Protein AF-A0A519UDV2-F1 (afdb_monomer)

Nearest PDB structures (foldseek):
  4m0h-assembly2_B  TM=9.883E-01  e=5.361E-11  Parabacteroides distasonis ATCC 8503
  4m0n-assembly1_A  TM=9.877E-01  e=2.156E-09  Parabacteroides distasonis ATCC 8503
  6ovm-assembly1_R  TM=8.851E-01  e=5.835E-05  Pseudomonas capeferrum
  4c18-assembly1_B  TM=5.219E-01  e=4.039E+00  Pseudomonas aeruginosa
  7p48-assembly1_6  TM=3.215E-01  e=6.665E+00  Mammaliicoccus lentus

Mean predicted aligned error: 14.69 Å

Solvent-accessible surface area (backbone atoms only — not comparable to full-atom values): 9835 Å² total; per-residue (Å²): 136,87,84,89,80,77,93,71,89,70,81,82,53,70,46,75,50,73,32,55,79,90,30,70,47,75,50,71,46,78,78,66,21,40,36,40,35,34,45,55,11,36,44,36,36,50,71,59,76,82,64,73,45,39,62,36,40,45,39,19,32,37,40,37,43,42,52,77,31,82,83,40,41,36,33,45,38,35,88,92,43,75,51,78,44,45,50,53,73,53,75,45,84,35,46,87,83,70,51,88,68,61,98,80,37,66,65,54,55,50,53,50,53,53,36,52,50,50,38,50,52,30,51,55,44,68,76,45,55,86,76,55,93,67,93,59,60,67,60,53,54,50,51,52,51,52,36,51,52,54,35,48,48,40,50,52,51,48,31,76,55,69,46,92,68,87,84,84,129

Foldseek 3Di:
DDDDDDDDPDPFAKDKDFAAAPDWDWDAAQQRKIKIADHGKMKMFTNHDPDQEGEIEIAAKMKIFDDAAQRHWYWYHAPNDIDTDRGDTDMDGRYPQPQPDDPPDPVLVVLVVVLVVLLVVLVVCLVCLVVDDDPCVVVSVVVNVVSVVSNVVSVVVCCSRHNDDDDDD

Structure (mmCIF, N/CA/C/O backbone):
data_AF-A0A519UDV2-F1
#
_entry.id   AF-A0A519UDV2-F1
#
loop_
_atom_site.group_PDB
_atom_site.id
_atom_site.type_symbol
_atom_site.label_atom_id
_atom_site.label_alt_id
_atom_site.label_comp_id
_atom_site.label_asym_id
_atom_site.label_entity_id
_atom_site.label_seq_id
_atom_site.pdbx_PDB_ins_code
_atom_site.Cartn_x
_atom_site.Cartn_y
_atom_site.Cartn_z
_atom_site.occupancy
_atom_site.B_iso_or_equiv
_atom_site.auth_seq_id
_atom_site.auth_comp_id
_atom_site.auth_asym_id
_atom_site.auth_atom_id
_atom_site.pdbx_PDB_model_num
ATOM 1 N N . MET A 1 1 ? 36.668 -28.611 -30.094 1.00 36.91 1 MET A N 1
ATOM 2 C CA . MET A 1 1 ? 35.633 -29.167 -29.194 1.00 36.91 1 MET A CA 1
ATOM 3 C C . MET A 1 1 ? 34.599 -28.089 -28.930 1.00 36.91 1 MET A C 1
ATOM 5 O O . MET A 1 1 ? 34.977 -27.005 -28.513 1.00 36.91 1 MET A O 1
ATOM 9 N N . ARG A 1 2 ? 33.328 -28.358 -29.237 1.00 36.66 2 ARG A N 1
ATOM 10 C CA . ARG A 1 2 ? 32.188 -27.505 -28.882 1.00 36.66 2 ARG A CA 1
ATOM 11 C C . ARG A 1 2 ? 31.666 -27.961 -27.524 1.00 36.66 2 ARG A C 1
ATOM 13 O O . ARG A 1 2 ? 31.431 -29.154 -27.368 1.00 36.66 2 ARG A O 1
ATOM 20 N N . TYR A 1 3 ? 31.436 -27.033 -26.603 1.00 30.08 3 TYR A N 1
ATOM 21 C CA . TYR A 1 3 ? 30.585 -27.289 -25.445 1.00 30.08 3 TYR A CA 1
ATOM 22 C C . TYR A 1 3 ? 29.272 -26.539 -25.642 1.00 30.08 3 TYR A C 1
ATOM 24 O O . TYR A 1 3 ? 29.245 -25.313 -25.697 1.00 30.08 3 TYR A O 1
ATOM 32 N N . ALA A 1 4 ? 28.197 -27.310 -25.796 1.00 43.75 4 ALA A N 1
ATOM 33 C CA . ALA A 1 4 ? 26.851 -26.879 -25.474 1.00 43.75 4 ALA A CA 1
ATOM 34 C C . ALA A 1 4 ? 26.600 -27.261 -24.009 1.00 43.75 4 ALA A C 1
ATOM 36 O O . ALA A 1 4 ? 26.780 -28.417 -23.635 1.00 43.75 4 ALA A O 1
ATOM 37 N N . ALA A 1 5 ? 26.199 -26.294 -23.194 1.00 33.69 5 ALA A N 1
ATOM 38 C CA . ALA A 1 5 ? 25.629 -26.492 -21.866 1.00 33.69 5 ALA A CA 1
ATOM 39 C C . ALA A 1 5 ? 24.596 -25.364 -21.723 1.00 33.69 5 ALA A C 1
ATOM 41 O O . ALA A 1 5 ? 24.945 -24.197 -21.841 1.00 33.69 5 ALA A O 1
ATOM 42 N N . GLY A 1 6 ? 23.292 -25.629 -21.719 1.00 31.05 6 GLY A N 1
ATOM 43 C CA . GLY A 1 6 ? 22.618 -26.461 -20.730 1.00 31.05 6 GLY A CA 1
ATOM 44 C C . GLY A 1 6 ? 22.186 -25.523 -19.607 1.00 31.05 6 GLY A C 1
ATOM 45 O O . GLY A 1 6 ? 22.991 -25.210 -18.738 1.00 31.05 6 GLY A O 1
ATOM 46 N N . ALA A 1 7 ? 20.958 -25.003 -19.695 1.00 43.91 7 ALA A N 1
ATOM 47 C CA . ALA A 1 7 ? 20.389 -24.066 -18.734 1.00 43.91 7 ALA A CA 1
ATOM 48 C C . ALA A 1 7 ? 20.456 -24.654 -17.315 1.00 43.91 7 ALA A C 1
ATOM 50 O O . ALA A 1 7 ? 19.733 -25.593 -16.990 1.00 43.91 7 ALA A O 1
ATOM 51 N N . ALA A 1 8 ? 21.339 -24.106 -16.481 1.00 38.09 8 ALA A N 1
ATOM 52 C CA . ALA A 1 8 ? 21.414 -24.417 -15.064 1.00 38.09 8 ALA A CA 1
ATOM 53 C C . ALA A 1 8 ? 20.705 -23.300 -14.294 1.00 38.09 8 ALA A C 1
ATOM 55 O O . ALA A 1 8 ? 21.109 -22.138 -14.356 1.00 38.09 8 ALA A O 1
ATOM 56 N N . GLY A 1 9 ? 19.630 -23.663 -13.593 1.00 47.12 9 GLY A N 1
ATOM 57 C CA . GLY A 1 9 ? 18.891 -22.795 -12.683 1.00 47.12 9 GLY A CA 1
ATOM 58 C C . GLY A 1 9 ? 19.761 -22.348 -11.513 1.00 47.12 9 GLY A C 1
ATOM 59 O O . GLY A 1 9 ? 19.732 -22.947 -10.442 1.00 47.12 9 GLY A O 1
ATOM 60 N N . GLY A 1 10 ? 20.541 -21.290 -11.725 1.00 55.81 10 GLY A N 1
ATOM 61 C CA . GLY A 1 10 ? 21.188 -20.550 -10.653 1.00 55.81 10 GLY A CA 1
ATOM 62 C C . GLY A 1 10 ? 20.118 -19.860 -9.815 1.00 55.81 10 GLY A C 1
ATOM 63 O O . GLY A 1 10 ? 19.302 -19.103 -10.339 1.00 55.81 10 GLY A O 1
ATOM 64 N N . GLN A 1 11 ? 20.098 -20.144 -8.517 1.00 60.50 11 GLN A N 1
ATOM 65 C CA . GLN A 1 11 ? 19.210 -19.482 -7.571 1.00 60.50 11 GLN A CA 1
ATOM 66 C C . GLN A 1 11 ? 19.518 -17.974 -7.605 1.00 60.50 11 GLN A C 1
ATOM 68 O O . GLN A 1 11 ? 20.597 -17.553 -7.193 1.00 60.50 11 GLN A O 1
ATOM 73 N N . LEU A 1 12 ? 18.609 -17.164 -8.160 1.00 72.31 12 LEU A N 1
ATOM 74 C CA . LEU A 1 12 ? 18.761 -15.707 -8.190 1.00 72.31 12 LEU A CA 1
ATOM 75 C C . LEU A 1 12 ? 18.845 -15.202 -6.747 1.00 72.31 12 LEU A C 1
ATOM 77 O O . LEU A 1 12 ? 17.883 -15.309 -5.986 1.00 72.31 12 LEU A O 1
ATOM 81 N N . LEU A 1 13 ? 20.010 -14.681 -6.370 1.00 87.50 13 LEU A N 1
ATOM 82 C CA . LEU A 1 13 ? 20.210 -13.991 -5.102 1.00 87.50 13 LEU A CA 1
ATOM 83 C C . LEU A 1 13 ? 19.668 -12.567 -5.225 1.00 87.50 13 LEU A C 1
ATOM 85 O O . LEU A 1 13 ? 19.807 -11.938 -6.276 1.00 87.50 13 LEU A O 1
ATOM 89 N N . TYR A 1 14 ? 19.060 -12.064 -4.153 1.00 90.88 14 TYR A N 1
ATOM 90 C CA . TYR A 1 14 ? 18.409 -10.756 -4.123 1.00 90.88 14 TYR A CA 1
ATOM 91 C C . TYR A 1 14 ? 19.024 -9.858 -3.059 1.00 90.88 14 TYR A C 1
ATOM 93 O O . TYR A 1 14 ? 19.315 -10.309 -1.953 1.00 90.88 14 TYR A O 1
ATOM 101 N N . ASN A 1 15 ? 19.123 -8.577 -3.392 1.00 92.06 15 ASN A N 1
ATOM 102 C CA . ASN A 1 15 ? 19.365 -7.493 -2.458 1.00 92.06 15 ASN A CA 1
ATOM 103 C C . ASN A 1 15 ? 18.042 -6.789 -2.149 1.00 92.06 15 ASN A C 1
ATOM 105 O O . ASN A 1 15 ? 17.178 -6.666 -3.022 1.00 92.06 15 ASN A O 1
ATOM 109 N N . THR A 1 16 ? 17.914 -6.290 -0.922 1.00 92.19 16 THR A N 1
ATOM 110 C CA . THR A 1 16 ? 16.800 -5.436 -0.506 1.00 92.19 16 THR A CA 1
ATOM 111 C C . THR A 1 16 ? 17.361 -4.181 0.139 1.00 92.19 16 THR A C 1
ATOM 113 O O . THR A 1 16 ? 18.138 -4.264 1.088 1.00 92.19 16 THR A O 1
ATOM 116 N N . VAL A 1 17 ? 16.943 -3.024 -0.363 1.00 91.25 17 VAL A N 1
ATOM 117 C CA . VAL A 1 17 ? 17.251 -1.715 0.218 1.00 91.25 17 VAL A CA 1
ATOM 118 C C . VAL A 1 17 ? 15.950 -1.110 0.723 1.00 91.25 17 VAL A C 1
ATOM 120 O O . VAL A 1 17 ? 14.911 -1.237 0.074 1.00 91.25 17 VAL A O 1
ATOM 123 N N . ALA A 1 18 ? 15.988 -0.490 1.899 1.00 89.00 18 ALA A N 1
ATOM 124 C CA . ALA A 1 18 ? 14.835 0.167 2.495 1.00 89.00 18 ALA A CA 1
ATOM 125 C C . ALA A 1 18 ? 15.237 1.505 3.115 1.00 89.00 18 ALA A C 1
ATOM 127 O O . ALA A 1 18 ? 16.309 1.630 3.707 1.00 89.00 18 ALA A O 1
ATOM 128 N N . THR A 1 19 ? 14.359 2.493 2.993 1.00 83.88 19 THR A N 1
ATOM 129 C CA . THR A 1 19 ? 14.511 3.820 3.587 1.00 83.88 19 THR A CA 1
ATOM 130 C C . THR A 1 19 ? 13.596 3.957 4.807 1.00 83.88 19 THR A C 1
ATOM 132 O O . THR A 1 19 ? 12.429 3.549 4.767 1.00 83.88 19 THR A O 1
ATOM 135 N N . PRO A 1 20 ? 14.076 4.537 5.923 1.00 77.75 20 PRO A N 1
ATOM 136 C CA . PRO A 1 20 ? 13.211 4.858 7.051 1.00 77.75 20 PRO A CA 1
ATOM 137 C C . PRO A 1 20 ? 12.254 6.008 6.698 1.00 77.75 20 PRO A C 1
ATOM 139 O O . PRO A 1 20 ? 12.376 6.676 5.666 1.00 77.75 20 PRO A O 1
ATOM 142 N N . ARG A 1 21 ? 11.289 6.279 7.582 1.00 73.94 21 ARG A N 1
ATOM 143 C CA . ARG A 1 21 ? 10.442 7.476 7.472 1.00 73.94 21 ARG A CA 1
ATOM 144 C C . A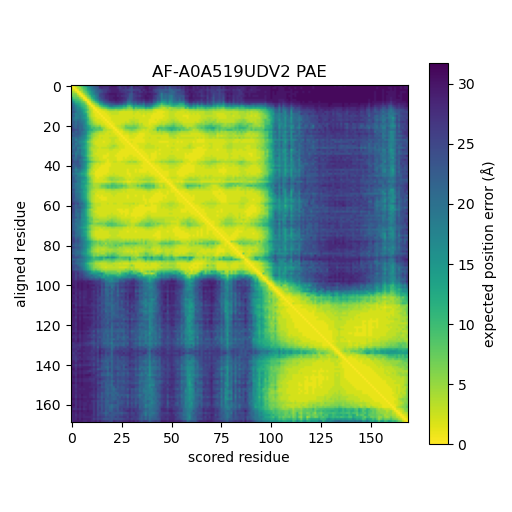RG A 1 21 ? 11.317 8.735 7.497 1.00 73.94 21 ARG A C 1
ATOM 146 O O . ARG A 1 21 ? 12.192 8.851 8.348 1.00 73.94 21 ARG A O 1
ATOM 153 N N . GLY A 1 22 ? 11.068 9.655 6.565 1.00 75.19 22 GLY A N 1
ATOM 154 C CA . GLY A 1 22 ? 11.834 10.896 6.407 1.00 75.19 22 GLY A CA 1
ATOM 155 C C . GLY A 1 22 ? 13.216 10.743 5.755 1.00 75.19 22 GLY A C 1
ATOM 156 O O . GLY A 1 22 ? 13.926 11.736 5.648 1.00 75.19 22 GLY A O 1
ATOM 157 N N . GLY A 1 23 ? 13.608 9.536 5.329 1.00 77.25 23 GLY A N 1
ATOM 158 C CA . GLY A 1 23 ? 14.881 9.292 4.646 1.00 77.25 23 GLY A CA 1
ATOM 159 C C . GLY A 1 23 ? 14.720 9.128 3.136 1.00 77.25 23 GLY A C 1
ATOM 160 O O . GLY A 1 23 ? 13.725 8.583 2.677 1.00 77.25 23 GLY A O 1
ATOM 161 N N . GLN A 1 24 ? 15.723 9.542 2.369 1.00 87.56 24 GLN A N 1
ATOM 162 C CA . GLN A 1 24 ? 15.841 9.241 0.941 1.00 87.56 24 GLN A CA 1
ATOM 163 C C . GLN A 1 24 ? 17.154 8.504 0.694 1.00 87.56 24 GLN A C 1
ATOM 165 O O . GLN A 1 24 ? 18.121 8.691 1.436 1.00 87.56 24 GLN A O 1
ATOM 170 N N . TYR A 1 25 ? 17.195 7.659 -0.331 1.00 91.50 25 TYR A N 1
ATOM 171 C CA . TYR A 1 25 ? 18.410 6.935 -0.685 1.00 91.50 25 TYR A CA 1
ATOM 172 C C . TYR A 1 25 ? 18.533 6.754 -2.192 1.00 91.50 25 TYR A C 1
ATOM 174 O O . TYR A 1 25 ? 17.586 6.325 -2.845 1.00 91.50 25 TYR A O 1
ATOM 182 N N . GLN A 1 26 ? 19.710 7.052 -2.733 1.00 94.88 26 GLN A N 1
ATOM 183 C CA . GLN A 1 26 ? 20.032 6.831 -4.138 1.00 94.88 26 GLN A CA 1
ATOM 184 C C . GLN A 1 26 ? 20.904 5.584 -4.271 1.00 94.88 26 GLN A C 1
ATOM 186 O O . GLN A 1 26 ? 21.874 5.419 -3.530 1.00 94.88 26 GLN A O 1
ATOM 191 N N . LEU A 1 27 ? 20.574 4.722 -5.230 1.00 94.12 27 LEU A N 1
ATOM 192 C CA . LEU A 1 27 ? 21.362 3.541 -5.561 1.00 94.12 27 LEU A CA 1
ATOM 193 C C . LEU A 1 27 ? 21.491 3.339 -7.072 1.00 94.12 27 LEU A C 1
ATOM 195 O O . LEU A 1 27 ? 20.615 3.725 -7.845 1.00 94.12 27 LEU A O 1
ATOM 199 N N . THR A 1 28 ? 22.570 2.667 -7.466 1.00 95.75 28 THR A N 1
ATOM 200 C CA . THR A 1 28 ? 22.804 2.210 -8.840 1.00 95.75 28 THR A CA 1
ATOM 201 C C . THR A 1 28 ? 22.612 0.700 -8.905 1.00 95.75 28 THR A C 1
ATOM 203 O O . THR A 1 28 ? 23.197 -0.044 -8.115 1.00 95.75 28 THR A O 1
ATOM 206 N N . LEU A 1 29 ? 21.779 0.247 -9.835 1.00 95.44 29 LEU A N 1
ATOM 207 C CA . LEU A 1 29 ? 21.490 -1.164 -10.066 1.00 95.44 29 LEU A CA 1
ATOM 208 C C . LEU A 1 29 ? 22.595 -1.839 -10.904 1.00 95.44 29 LEU A C 1
ATOM 210 O O . LEU A 1 29 ? 23.372 -1.154 -11.572 1.00 95.44 29 LEU A O 1
ATOM 214 N N . PRO A 1 30 ? 22.663 -3.186 -10.923 1.00 92.38 30 PRO A N 1
ATOM 215 C CA . PRO A 1 30 ? 23.694 -3.917 -11.669 1.00 92.38 30 PRO A CA 1
ATOM 216 C C . PRO A 1 30 ? 23.712 -3.676 -13.188 1.00 92.38 30 PRO A C 1
ATOM 218 O O . PRO A 1 30 ? 24.729 -3.925 -13.827 1.00 92.38 30 PRO A O 1
ATOM 221 N N . ASP A 1 31 ? 22.607 -3.211 -13.778 1.00 91.06 31 ASP A N 1
ATOM 222 C CA . ASP A 1 31 ? 22.506 -2.832 -15.196 1.00 91.06 31 ASP A CA 1
ATOM 223 C C . ASP A 1 31 ? 22.903 -1.368 -15.472 1.00 91.06 31 ASP A C 1
ATOM 225 O O . ASP A 1 31 ? 22.819 -0.915 -16.612 1.00 91.06 31 ASP A O 1
ATOM 229 N N . GLY A 1 32 ? 23.306 -0.618 -14.441 1.00 92.94 32 GLY A N 1
ATOM 230 C CA . GLY A 1 32 ? 23.637 0.805 -14.527 1.00 92.94 32 GLY A CA 1
ATOM 231 C C . GLY A 1 32 ? 22.441 1.750 -14.390 1.00 92.94 32 GLY A C 1
ATOM 232 O O . GLY A 1 32 ? 22.635 2.963 -14.447 1.00 92.94 32 GLY A O 1
ATOM 233 N N . SER A 1 33 ? 21.222 1.234 -14.191 1.00 94.75 33 SER A N 1
ATOM 234 C CA . SER A 1 33 ? 20.047 2.069 -13.913 1.00 94.75 33 SER A CA 1
ATOM 235 C C . SER A 1 33 ? 20.178 2.756 -12.550 1.00 94.75 33 SER A C 1
ATOM 237 O O . SER A 1 33 ? 20.655 2.149 -11.589 1.00 94.75 33 SER A O 1
ATOM 239 N N . GLN A 1 34 ? 19.735 4.007 -12.444 1.00 96.81 34 GLN A N 1
ATOM 240 C CA . GLN A 1 34 ? 19.747 4.760 -11.187 1.00 96.81 34 GLN A CA 1
ATOM 241 C C . GLN A 1 34 ? 18.351 4.796 -10.568 1.00 96.81 34 GLN A C 1
ATOM 243 O O . GLN A 1 34 ? 17.352 4.934 -11.276 1.00 96.81 34 GLN A O 1
ATOM 248 N N . VAL A 1 35 ? 18.282 4.664 -9.244 1.00 96.38 35 VAL A N 1
ATOM 249 C CA . VAL A 1 35 ? 17.024 4.671 -8.493 1.00 96.38 35 VAL A CA 1
ATOM 250 C C . VAL A 1 35 ? 17.148 5.582 -7.282 1.00 96.38 35 VAL A C 1
ATOM 252 O O . VAL A 1 35 ? 18.089 5.456 -6.500 1.00 96.38 35 VAL A O 1
ATOM 255 N N . TRP A 1 36 ? 16.166 6.459 -7.099 1.00 97.06 36 TRP A N 1
ATOM 256 C CA . TRP A 1 36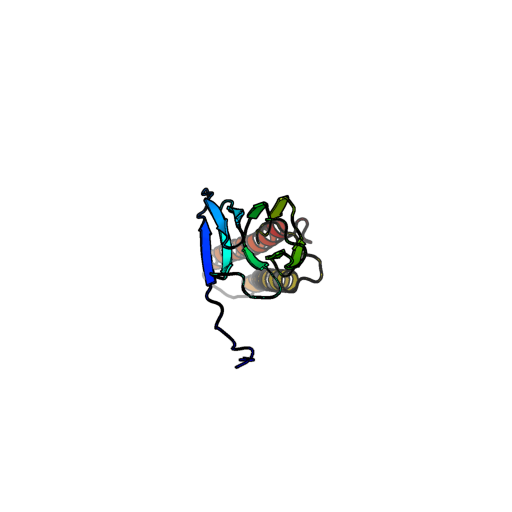 ? 15.999 7.281 -5.907 1.00 97.06 36 TRP A CA 1
ATOM 257 C C . TRP A 1 36 ? 14.797 6.755 -5.138 1.00 97.06 36 TRP A C 1
ATOM 259 O O . TRP A 1 36 ? 13.665 6.880 -5.594 1.00 97.06 36 TRP A O 1
ATOM 269 N N . LEU A 1 37 ? 15.045 6.152 -3.979 1.00 93.12 37 LEU A N 1
ATOM 270 C CA . LEU A 1 37 ? 14.013 5.709 -3.050 1.00 93.12 37 LEU A CA 1
ATOM 271 C C . LEU A 1 37 ? 13.594 6.864 -2.151 1.00 93.12 37 LEU A C 1
ATOM 273 O O . LEU A 1 37 ? 14.435 7.478 -1.485 1.00 93.12 37 LEU A O 1
ATOM 277 N N . ASN A 1 38 ? 12.288 7.113 -2.101 1.00 91.69 38 ASN A N 1
ATOM 278 C CA . ASN A 1 38 ? 11.708 8.115 -1.221 1.00 91.69 38 ASN A CA 1
ATOM 279 C C . ASN A 1 38 ? 11.486 7.552 0.194 1.00 91.69 38 ASN A C 1
ATOM 281 O O . ASN A 1 38 ? 11.857 6.413 0.479 1.00 91.69 38 ASN A O 1
ATOM 285 N N . ALA A 1 39 ? 10.915 8.333 1.112 1.00 84.44 39 ALA A N 1
ATOM 286 C CA . ALA A 1 39 ? 10.696 7.908 2.500 1.00 84.44 39 ALA A CA 1
ATOM 287 C C . ALA A 1 39 ? 9.860 6.626 2.621 1.00 84.44 39 ALA A C 1
ATOM 289 O O . ALA A 1 39 ? 8.966 6.382 1.823 1.00 84.44 39 ALA A O 1
ATOM 290 N N . ALA A 1 40 ? 10.122 5.811 3.649 1.00 81.62 40 ALA A N 1
ATOM 291 C CA . ALA A 1 40 ? 9.336 4.603 3.944 1.00 81.62 40 ALA A CA 1
ATOM 292 C C . ALA A 1 40 ? 9.129 3.668 2.730 1.00 81.62 40 ALA A C 1
ATOM 294 O O . ALA A 1 40 ? 8.047 3.107 2.540 1.00 81.62 40 ALA A O 1
ATOM 295 N N . SER A 1 41 ? 10.172 3.515 1.914 1.00 87.69 41 SER A N 1
ATOM 296 C CA . SER A 1 41 ? 10.144 2.758 0.664 1.00 87.69 41 SER A CA 1
ATOM 297 C C . SER A 1 41 ? 11.126 1.594 0.711 1.00 87.69 41 SER A C 1
ATOM 299 O O . SER A 1 41 ? 12.081 1.593 1.486 1.00 87.69 41 SER A O 1
ATOM 301 N N . SER A 1 42 ? 10.895 0.571 -0.106 1.00 90.25 42 SER A N 1
ATOM 302 C CA . SER A 1 42 ? 11.799 -0.564 -0.240 1.00 90.25 42 SER A CA 1
ATOM 303 C C . SER A 1 42 ? 11.846 -1.070 -1.670 1.00 90.25 42 SER A C 1
ATOM 305 O O . SER A 1 42 ? 10.812 -1.211 -2.322 1.00 90.25 42 SER A O 1
ATOM 307 N N . LEU A 1 43 ? 13.058 -1.373 -2.127 1.00 95.12 43 LEU A N 1
ATOM 308 C CA . LEU A 1 43 ? 13.330 -1.975 -3.420 1.00 95.12 43 LEU A CA 1
ATOM 309 C C . LEU A 1 43 ? 14.046 -3.307 -3.225 1.00 95.12 43 LEU A C 1
ATOM 311 O O . LEU A 1 43 ? 15.089 -3.366 -2.568 1.00 95.12 43 LEU A O 1
ATOM 315 N N . ARG A 1 44 ? 13.518 -4.358 -3.847 1.00 94.25 44 ARG A N 1
ATOM 316 C CA . ARG A 1 44 ? 14.146 -5.676 -3.936 1.00 94.25 44 ARG A CA 1
ATOM 317 C C . ARG A 1 44 ? 14.523 -5.974 -5.384 1.00 94.25 44 ARG A C 1
ATOM 319 O O . ARG A 1 44 ? 13.706 -5.825 -6.289 1.00 94.25 44 ARG A O 1
ATOM 326 N N . PHE A 1 45 ? 15.763 -6.390 -5.612 1.00 94.44 45 PHE A N 1
ATOM 327 C CA . PHE A 1 45 ? 16.323 -6.597 -6.952 1.00 94.44 45 PHE A CA 1
ATOM 328 C C . PHE A 1 45 ? 17.393 -7.699 -6.940 1.00 94.44 45 PHE A C 1
ATOM 330 O O . PHE A 1 45 ? 17.993 -7.950 -5.892 1.00 94.44 45 PHE A O 1
ATOM 337 N N . PRO A 1 46 ? 17.634 -8.400 -8.060 1.00 93.38 46 PRO A N 1
ATOM 338 C CA . PRO A 1 46 ? 18.644 -9.450 -8.113 1.00 93.38 46 PRO A CA 1
ATOM 339 C C . PRO A 1 46 ? 20.065 -8.870 -8.061 1.00 93.38 46 PRO A C 1
ATOM 341 O O . PRO A 1 46 ? 20.311 -7.759 -8.523 1.00 93.38 46 PRO A O 1
ATOM 344 N N . VAL A 1 47 ? 21.024 -9.648 -7.551 1.00 91.06 47 VAL A N 1
ATOM 345 C CA . VAL A 1 47 ? 22.451 -9.257 -7.506 1.00 91.06 47 VAL A CA 1
ATOM 346 C C . VAL A 1 47 ? 23.019 -9.018 -8.913 1.00 91.06 47 VAL A C 1
ATOM 348 O O . VAL A 1 47 ? 23.910 -8.192 -9.089 1.00 91.06 47 VAL A O 1
ATOM 351 N N . ALA A 1 48 ? 22.484 -9.711 -9.921 1.00 90.62 48 ALA A N 1
ATOM 352 C CA . ALA A 1 48 ? 22.780 -9.485 -11.330 1.00 90.62 48 ALA A CA 1
ATOM 353 C C . ALA A 1 48 ? 21.553 -9.808 -12.194 1.00 90.62 48 ALA A C 1
ATOM 355 O O . ALA A 1 48 ? 20.823 -10.762 -11.917 1.00 90.62 48 ALA A O 1
ATOM 356 N N . PHE A 1 49 ? 21.347 -9.046 -13.268 1.00 90.94 49 PHE A N 1
ATOM 357 C CA . PHE A 1 49 ? 20.301 -9.321 -14.253 1.00 90.94 49 PHE A CA 1
ATOM 358 C C . PHE A 1 49 ? 20.819 -10.298 -15.315 1.00 90.94 49 PHE A C 1
ATOM 360 O O . PHE A 1 49 ? 21.451 -9.896 -16.286 1.00 90.94 49 PHE A O 1
ATOM 367 N N . THR A 1 50 ? 20.588 -11.594 -15.106 1.00 86.31 50 THR A N 1
ATOM 368 C CA . THR A 1 50 ? 21.071 -12.674 -15.992 1.00 86.31 50 THR A CA 1
ATOM 369 C C . THR A 1 50 ? 19.979 -13.292 -16.870 1.00 86.31 50 THR A C 1
ATOM 371 O O . THR A 1 50 ? 20.269 -14.154 -17.698 1.00 86.31 50 THR A O 1
ATOM 374 N N . GLY A 1 51 ? 18.722 -12.885 -16.674 1.00 84.31 51 GLY A N 1
ATOM 375 C CA . GLY A 1 51 ? 17.568 -13.375 -17.426 1.00 84.31 51 GLY A CA 1
ATOM 376 C C . GLY A 1 51 ? 17.259 -12.558 -18.683 1.00 84.31 51 GLY A C 1
ATOM 377 O O . GLY A 1 51 ? 17.983 -11.641 -19.055 1.00 84.31 51 GLY A O 1
ATOM 378 N N . SER A 1 52 ? 16.125 -12.865 -19.315 1.00 89.00 52 SER A N 1
ATOM 379 C CA . SER A 1 52 ? 15.593 -12.110 -20.462 1.00 89.00 52 SER A CA 1
ATOM 380 C C . SER A 1 52 ? 14.975 -10.756 -20.082 1.00 89.00 52 SER A C 1
ATOM 382 O O . SER A 1 52 ? 14.548 -10.008 -20.955 1.00 89.00 52 SER A O 1
ATOM 384 N N . GLU A 1 53 ? 14.878 -10.453 -18.789 1.00 90.94 53 GLU A N 1
ATOM 385 C CA . GLU A 1 53 ? 14.268 -9.238 -18.252 1.00 90.94 53 GLU A CA 1
ATOM 386 C C . GLU A 1 53 ? 15.032 -8.729 -17.027 1.00 90.94 53 GLU A C 1
ATOM 388 O O . GLU A 1 53 ? 15.704 -9.488 -16.320 1.00 90.94 53 GLU A O 1
ATOM 393 N N . ARG A 1 54 ? 14.895 -7.429 -16.762 1.00 94.31 54 ARG A N 1
ATOM 394 C CA . ARG A 1 54 ? 15.454 -6.749 -15.596 1.00 94.31 54 ARG A CA 1
ATOM 395 C C . ARG A 1 54 ? 14.323 -6.426 -14.631 1.00 94.31 54 ARG A C 1
ATOM 397 O O . ARG A 1 54 ? 13.658 -5.406 -14.777 1.00 94.31 54 ARG A O 1
ATOM 404 N N . ARG A 1 55 ? 14.046 -7.330 -13.691 1.00 94.19 55 ARG A N 1
ATOM 405 C CA . ARG A 1 55 ? 12.890 -7.223 -12.789 1.00 94.19 55 ARG A CA 1
ATOM 406 C C . ARG A 1 55 ? 13.279 -6.756 -11.390 1.00 94.19 55 ARG A C 1
ATOM 408 O O . ARG A 1 55 ? 14.201 -7.305 -10.789 1.00 94.19 55 ARG A O 1
ATOM 415 N N . VAL A 1 56 ? 12.524 -5.798 -10.862 1.00 95.06 56 VAL A N 1
ATOM 416 C CA . VAL A 1 56 ? 12.618 -5.306 -9.482 1.00 95.06 56 VAL A CA 1
ATOM 417 C C . VAL A 1 56 ? 11.235 -5.262 -8.829 1.00 95.06 56 VAL A C 1
ATOM 419 O O . VAL A 1 56 ? 10.214 -5.152 -9.509 1.00 95.06 56 VAL A O 1
ATOM 422 N N . GLU A 1 57 ? 11.194 -5.352 -7.505 1.00 93.12 57 GLU A N 1
ATOM 423 C CA . GLU A 1 57 ? 9.980 -5.266 -6.691 1.00 93.12 57 GLU A CA 1
ATOM 424 C C . GLU A 1 57 ? 10.044 -4.008 -5.820 1.00 93.12 57 GLU A C 1
ATOM 426 O O . GLU A 1 57 ? 11.010 -3.820 -5.078 1.00 93.12 57 GLU A O 1
ATOM 431 N N . LEU A 1 58 ? 9.024 -3.152 -5.904 1.00 91.88 58 LEU A N 1
ATOM 432 C CA . LEU A 1 58 ? 8.952 -1.876 -5.191 1.00 91.88 58 LEU A CA 1
ATOM 433 C C . LEU A 1 58 ? 7.770 -1.843 -4.212 1.00 91.88 58 LEU A C 1
ATOM 435 O O . LEU A 1 58 ? 6.642 -2.215 -4.541 1.00 91.88 58 LEU A O 1
ATOM 439 N N . THR A 1 59 ? 8.028 -1.308 -3.020 1.00 86.25 59 THR A N 1
ATOM 440 C CA . THR A 1 59 ? 7.019 -0.811 -2.074 1.00 86.25 59 THR A CA 1
ATOM 441 C C . THR A 1 59 ? 7.348 0.638 -1.715 1.00 86.25 59 THR A C 1
ATOM 443 O O . THR A 1 59 ? 8.518 0.955 -1.521 1.00 86.25 59 THR A O 1
ATOM 446 N N . GLY A 1 60 ? 6.347 1.512 -1.587 1.00 87.06 60 GLY A N 1
ATOM 447 C CA . GLY A 1 60 ? 6.578 2.945 -1.351 1.00 87.06 60 GLY A CA 1
ATOM 448 C C . GLY A 1 60 ? 6.775 3.702 -2.660 1.00 87.06 60 GLY A C 1
ATOM 449 O O . GLY A 1 60 ? 6.087 3.396 -3.622 1.00 87.06 60 GLY A O 1
ATOM 450 N N . GLU A 1 61 ? 7.672 4.672 -2.727 1.00 89.50 61 GLU A N 1
ATOM 451 C CA . GLU A 1 61 ? 7.901 5.495 -3.915 1.00 89.50 61 GLU A CA 1
ATOM 452 C C . GLU A 1 61 ? 9.358 5.473 -4.354 1.00 89.50 61 GLU A C 1
ATOM 454 O O . GLU A 1 61 ? 10.283 5.509 -3.534 1.00 89.50 61 GLU A O 1
ATOM 459 N N . ALA A 1 62 ? 9.551 5.416 -5.667 1.00 94.00 62 ALA A N 1
ATOM 460 C CA . ALA A 1 62 ? 10.864 5.542 -6.260 1.00 94.00 62 ALA A CA 1
ATOM 461 C C . ALA A 1 62 ? 10.813 6.190 -7.642 1.00 94.00 62 ALA A C 1
ATOM 463 O O . ALA A 1 62 ? 9.971 5.843 -8.4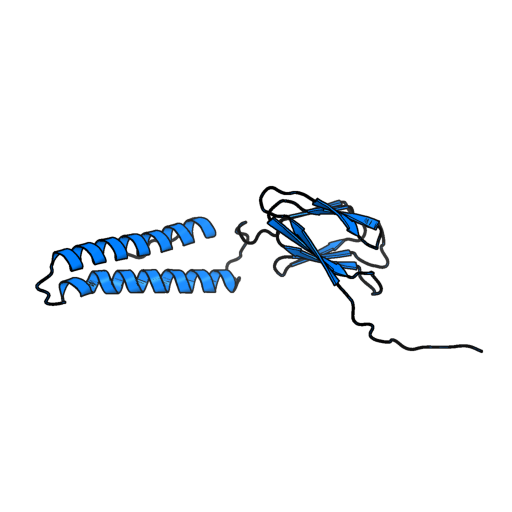74 1.00 94.00 62 ALA A O 1
ATOM 464 N N . TYR A 1 63 ? 11.802 7.043 -7.891 1.00 94.12 63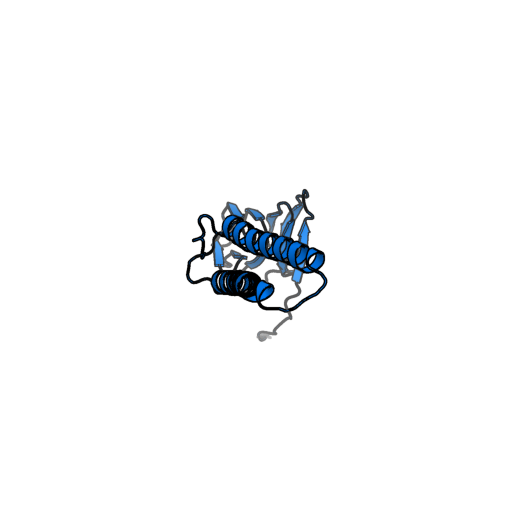 TYR A N 1
ATOM 465 C CA . TYR A 1 63 ? 12.109 7.574 -9.210 1.00 94.12 63 TYR A CA 1
ATOM 466 C C . TYR A 1 63 ? 13.200 6.722 -9.864 1.00 94.12 63 TYR A C 1
ATOM 468 O O . TYR A 1 63 ? 14.208 6.391 -9.231 1.00 94.12 63 TYR A O 1
ATOM 476 N N . PHE A 1 64 ? 12.994 6.358 -11.127 1.00 96.25 64 PHE A N 1
ATOM 477 C CA . PHE A 1 64 ? 13.865 5.479 -11.898 1.00 96.25 64 PHE A CA 1
ATOM 478 C C . PHE A 1 64 ? 14.424 6.201 -13.118 1.00 96.25 64 PHE A C 1
ATOM 480 O O . PHE A 1 64 ? 13.673 6.775 -13.905 1.00 96.25 64 PHE A O 1
ATOM 487 N N . GLU A 1 65 ? 15.726 6.050 -13.340 1.00 95.81 65 GLU A N 1
ATOM 488 C CA . GLU A 1 65 ? 16.399 6.349 -14.602 1.00 95.81 65 GLU A CA 1
ATOM 489 C C . GLU A 1 65 ? 16.954 5.048 -15.177 1.00 95.81 65 GLU A C 1
ATOM 491 O O . GLU A 1 65 ? 17.991 4.538 -14.743 1.00 95.81 65 GLU A O 1
ATOM 496 N N . VAL A 1 66 ? 16.224 4.468 -16.130 1.00 95.44 66 VAL A N 1
ATOM 497 C CA . VAL A 1 66 ? 16.523 3.124 -16.632 1.00 95.44 66 VAL A CA 1
ATOM 498 C C . VAL A 1 66 ? 17.488 3.176 -17.808 1.00 95.44 66 VAL A C 1
ATOM 500 O O . VAL A 1 66 ? 17.219 3.819 -18.828 1.00 95.44 66 VAL A O 1
ATOM 503 N N . ALA A 1 67 ? 18.578 2.414 -17.702 1.00 91.31 67 ALA A N 1
ATOM 504 C CA . ALA A 1 67 ? 19.519 2.210 -18.792 1.00 91.31 67 ALA A CA 1
ATOM 505 C C . ALA A 1 67 ? 18.804 1.610 -20.017 1.00 91.31 67 ALA A C 1
ATOM 507 O O . ALA A 1 67 ? 18.042 0.640 -19.908 1.00 91.31 67 ALA A O 1
ATOM 508 N N . LYS A 1 68 ? 19.040 2.194 -21.198 1.00 91.06 68 LYS A N 1
ATOM 509 C CA . LYS A 1 68 ? 18.416 1.748 -22.450 1.00 91.06 68 LYS A CA 1
ATOM 510 C C . LYS A 1 68 ? 18.886 0.341 -22.805 1.00 91.06 68 LYS A C 1
ATOM 512 O O . LYS A 1 68 ? 20.054 0.142 -23.118 1.00 91.06 68 LYS A O 1
ATOM 517 N N . ASP A 1 69 ? 17.951 -0.601 -22.833 1.00 89.19 69 ASP A N 1
ATOM 518 C CA . ASP A 1 69 ? 18.177 -1.950 -23.341 1.00 89.19 69 ASP A CA 1
ATOM 519 C C . ASP A 1 69 ? 16.848 -2.524 -23.844 1.00 89.19 69 ASP A C 1
ATOM 521 O O . ASP A 1 69 ? 15.985 -2.942 -23.071 1.00 89.19 69 ASP A O 1
ATOM 525 N N . ALA A 1 70 ? 16.680 -2.517 -25.167 1.00 86.38 70 ALA A N 1
ATOM 526 C CA . ALA A 1 70 ? 15.482 -3.033 -25.821 1.00 86.38 70 ALA A CA 1
ATOM 527 C C . ALA A 1 70 ? 15.428 -4.570 -25.854 1.00 86.38 70 ALA A C 1
ATOM 529 O O . ALA A 1 70 ? 14.358 -5.130 -26.082 1.00 86.38 70 ALA A O 1
ATOM 530 N N . LYS A 1 71 ? 16.564 -5.254 -25.656 1.00 88.38 71 LYS A N 1
ATOM 531 C CA . LYS A 1 71 ? 16.637 -6.722 -25.660 1.00 88.38 71 LYS A CA 1
ATOM 532 C C . LYS A 1 71 ? 16.258 -7.309 -24.303 1.00 88.38 71 LYS A C 1
ATOM 534 O O . LYS A 1 71 ? 15.771 -8.434 -24.263 1.00 88.38 71 LYS A O 1
ATOM 539 N N . HIS A 1 72 ? 16.434 -6.539 -23.230 1.00 90.44 72 HIS A N 1
ATOM 540 C CA . HIS A 1 72 ? 16.084 -6.932 -21.867 1.00 90.44 72 HIS A CA 1
ATOM 541 C C . HIS A 1 72 ? 15.183 -5.860 -21.226 1.00 90.44 72 HIS A C 1
ATOM 543 O O . HIS A 1 72 ? 15.686 -4.909 -20.615 1.00 90.44 72 HIS A O 1
ATOM 549 N N . PRO A 1 73 ? 13.847 -5.970 -21.352 1.00 92.88 73 PRO A N 1
ATOM 550 C CA . PRO A 1 73 ? 12.913 -5.011 -20.768 1.00 92.88 73 PRO A CA 1
ATOM 551 C C . PRO A 1 73 ? 13.101 -4.865 -19.256 1.00 92.88 73 PRO A C 1
ATOM 553 O O . PRO A 1 73 ? 13.365 -5.847 -18.558 1.00 92.88 73 PRO A O 1
ATOM 556 N N . PHE A 1 74 ? 12.942 -3.645 -18.752 1.00 95.00 74 PHE A N 1
ATOM 557 C CA . PHE A 1 74 ? 12.975 -3.345 -17.327 1.00 95.00 74 PHE A CA 1
ATOM 558 C C . PHE A 1 74 ? 11.561 -3.353 -16.756 1.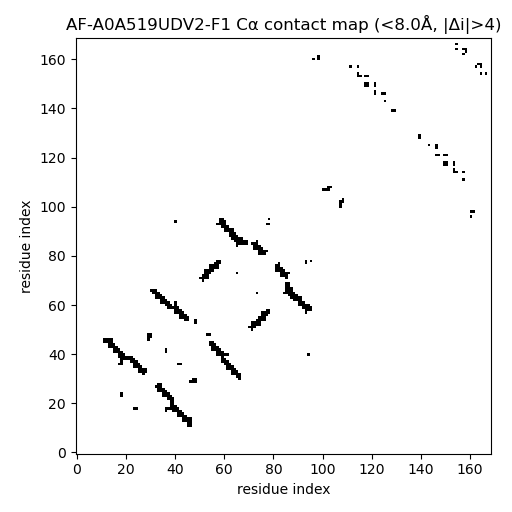00 95.00 74 PHE A C 1
ATOM 560 O O . PHE A 1 74 ? 10.662 -2.718 -17.308 1.00 95.00 74 PHE A O 1
ATOM 567 N N . LYS A 1 75 ? 11.368 -4.078 -15.656 1.00 94.25 75 LYS A N 1
ATOM 568 C CA . LYS A 1 75 ? 10.067 -4.338 -15.045 1.00 94.25 75 LYS A CA 1
ATOM 569 C C . LYS A 1 75 ? 10.067 -3.958 -13.577 1.00 94.25 75 LYS A C 1
ATOM 571 O O . LYS A 1 75 ? 10.846 -4.504 -12.797 1.00 94.25 75 LYS A O 1
ATOM 576 N N . VAL A 1 76 ? 9.147 -3.079 -13.196 1.00 93.69 76 VAL A N 1
ATOM 577 C CA . VAL A 1 76 ? 8.898 -2.710 -11.799 1.00 93.69 76 VAL A CA 1
ATOM 578 C C . VAL A 1 76 ? 7.577 -3.329 -11.368 1.00 93.69 76 VAL A C 1
ATOM 580 O O . VAL A 1 76 ? 6.512 -2.908 -11.820 1.00 93.69 76 VAL A O 1
ATOM 583 N N . ALA A 1 77 ? 7.642 -4.333 -10.497 1.00 89.75 77 ALA A N 1
ATOM 584 C CA . ALA A 1 77 ? 6.469 -4.919 -9.864 1.00 89.75 77 ALA A CA 1
ATOM 585 C C . ALA A 1 77 ? 6.122 -4.125 -8.599 1.00 89.75 77 ALA A C 1
ATOM 587 O O . ALA A 1 77 ? 6.930 -4.043 -7.673 1.00 89.75 77 ALA A O 1
ATOM 588 N N . ALA A 1 78 ? 4.920 -3.551 -8.549 1.00 85.50 78 ALA A N 1
ATOM 589 C CA . ALA A 1 78 ? 4.476 -2.718 -7.438 1.00 85.50 78 ALA A CA 1
ATOM 590 C C . ALA A 1 78 ? 2.962 -2.853 -7.216 1.00 85.50 78 ALA A C 1
ATOM 592 O O . ALA A 1 78 ? 2.173 -2.727 -8.147 1.00 85.50 78 ALA A O 1
ATOM 593 N N . ARG A 1 79 ? 2.534 -3.122 -5.973 1.00 76.88 79 ARG A N 1
ATOM 594 C CA . ARG A 1 79 ? 1.109 -3.253 -5.573 1.00 76.88 79 ARG A CA 1
ATOM 595 C C . ARG A 1 79 ? 0.249 -4.170 -6.471 1.00 76.88 79 ARG A C 1
ATOM 597 O O . ARG A 1 79 ? -0.949 -3.950 -6.604 1.00 76.88 79 ARG A O 1
ATOM 604 N N . GLY A 1 80 ? 0.836 -5.218 -7.052 1.00 74.00 80 GLY A N 1
ATOM 605 C CA . GLY A 1 80 ? 0.127 -6.150 -7.943 1.00 74.00 80 GLY A CA 1
ATOM 606 C C . GLY A 1 80 ? -0.022 -5.667 -9.391 1.00 74.00 80 GLY A C 1
ATOM 607 O O . GLY A 1 80 ? -0.587 -6.392 -10.203 1.00 74.00 80 GLY A O 1
ATOM 608 N N . ALA A 1 81 ? 0.516 -4.491 -9.721 1.00 74.56 81 ALA A N 1
ATOM 609 C CA . ALA A 1 81 ? 0.708 -4.015 -11.084 1.00 74.56 81 ALA A CA 1
ATOM 610 C C . ALA A 1 81 ? 2.181 -4.167 -11.508 1.00 74.56 81 ALA A C 1
ATOM 612 O O . ALA A 1 81 ? 3.081 -4.287 -10.670 1.00 74.56 81 ALA A O 1
ATOM 613 N N . GLU A 1 82 ? 2.428 -4.155 -12.817 1.00 85.81 82 GLU A N 1
ATOM 614 C CA . GLU A 1 82 ? 3.770 -4.228 -13.401 1.00 85.81 82 GLU A CA 1
ATOM 615 C C . GLU A 1 82 ? 3.944 -3.110 -14.435 1.00 85.81 82 GLU A C 1
ATOM 617 O O . GLU A 1 82 ? 3.166 -2.998 -15.381 1.00 85.81 82 GLU A O 1
ATOM 622 N N . VAL A 1 83 ? 4.974 -2.281 -14.252 1.00 86.31 83 VAL A N 1
ATOM 623 C CA . VAL A 1 83 ? 5.384 -1.259 -15.223 1.00 86.31 83 VAL A CA 1
ATOM 624 C C . VAL A 1 83 ? 6.545 -1.817 -16.034 1.00 86.31 83 VAL A C 1
ATOM 626 O O . VAL A 1 83 ? 7.559 -2.202 -15.457 1.00 86.31 83 VAL A O 1
ATOM 629 N N . THR A 1 84 ? 6.406 -1.861 -17.362 1.00 88.31 84 THR A N 1
ATOM 630 C CA . THR A 1 84 ? 7.459 -2.333 -18.275 1.00 88.31 84 THR A CA 1
ATOM 631 C C . THR A 1 84 ? 7.976 -1.183 -19.129 1.00 88.31 84 THR A C 1
ATOM 633 O O . THR A 1 84 ? 7.198 -0.519 -19.812 1.00 88.31 84 THR A O 1
ATOM 636 N N . VAL A 1 85 ? 9.292 -0.974 -19.129 1.00 86.44 85 VAL A N 1
ATOM 637 C CA . VAL A 1 85 ? 9.962 0.059 -19.927 1.00 86.44 85 VAL A CA 1
ATOM 638 C C . VAL A 1 85 ? 11.211 -0.497 -20.610 1.00 86.44 85 VAL A C 1
ATOM 640 O O . VAL A 1 85 ? 11.803 -1.476 -20.163 1.00 86.44 85 VAL A O 1
ATOM 643 N N . LEU A 1 86 ? 11.638 0.138 -21.702 1.00 76.06 86 LEU A N 1
ATOM 644 C CA . LEU A 1 86 ? 12.851 -0.250 -22.444 1.00 76.06 86 LEU A CA 1
ATOM 645 C C . LEU A 1 86 ? 14.037 0.704 -22.203 1.00 76.06 86 LEU A C 1
ATOM 647 O O . LEU A 1 86 ? 15.157 0.428 -22.633 1.00 76.06 86 LEU A O 1
ATOM 651 N N . GLY A 1 87 ? 13.798 1.831 -21.528 1.00 71.06 87 GLY A N 1
ATOM 652 C CA . GLY A 1 87 ? 14.785 2.882 -21.284 1.00 71.06 87 GLY A CA 1
ATOM 653 C C . GLY A 1 87 ? 14.126 4.254 -21.263 1.00 71.06 87 GLY A C 1
ATOM 654 O O . GLY A 1 87 ? 14.016 4.916 -22.296 1.00 71.06 87 GLY A O 1
ATOM 655 N N . THR A 1 88 ? 13.656 4.652 -20.087 1.00 87.44 88 THR A N 1
ATOM 656 C CA . THR A 1 88 ? 12.939 5.902 -19.820 1.00 87.44 88 THR A CA 1
ATOM 657 C C . THR A 1 88 ? 13.220 6.341 -18.387 1.00 87.44 88 THR A C 1
ATOM 659 O O . THR A 1 88 ? 13.807 5.596 -17.602 1.00 87.44 88 THR A O 1
ATOM 662 N N . HIS A 1 89 ? 12.802 7.559 -18.064 1.00 88.81 89 HIS A N 1
ATOM 663 C CA . HIS A 1 89 ? 12.847 8.088 -16.710 1.00 88.81 89 HIS A CA 1
ATOM 664 C C . HIS A 1 89 ? 11.398 8.217 -16.253 1.00 88.81 89 HIS A C 1
ATOM 666 O O . HIS A 1 89 ? 10.564 8.693 -17.028 1.00 88.81 89 HIS A O 1
ATOM 672 N N . PHE A 1 90 ? 11.067 7.700 -15.078 1.00 89.06 90 PHE A N 1
ATOM 673 C CA . PHE A 1 90 ? 9.688 7.663 -14.597 1.00 89.06 90 PHE A CA 1
ATOM 674 C C . PHE A 1 90 ? 9.651 7.530 -13.080 1.00 89.06 90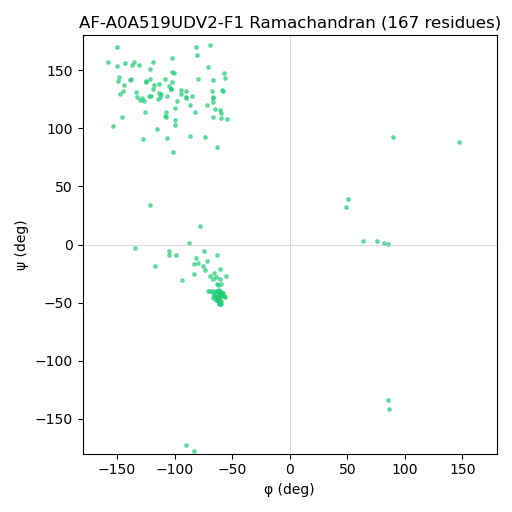 PHE A C 1
ATOM 676 O O . PHE A 1 90 ? 10.594 7.040 -12.464 1.00 89.06 90 PHE A O 1
AT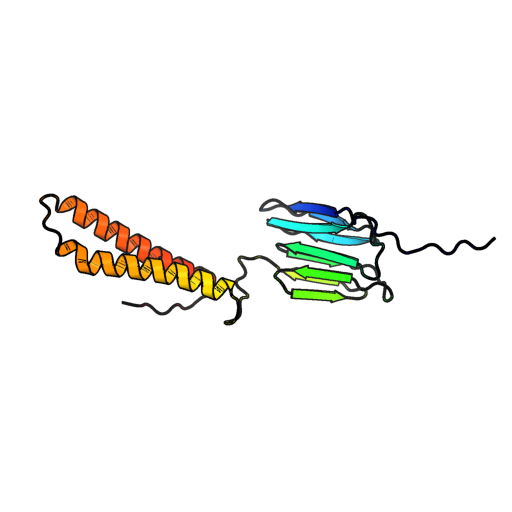OM 683 N N . ASP A 1 91 ? 8.537 7.948 -12.498 1.00 89.00 91 ASP A N 1
ATOM 684 C CA . ASP A 1 91 ? 8.273 7.833 -11.071 1.00 89.00 91 ASP A CA 1
ATOM 685 C C . ASP A 1 91 ? 7.206 6.762 -10.809 1.00 89.00 91 ASP A C 1
ATOM 687 O O . ASP A 1 91 ? 6.265 6.607 -11.596 1.00 89.00 91 ASP A O 1
ATOM 691 N N . VAL A 1 92 ? 7.363 5.995 -9.728 1.00 83.69 92 VAL A N 1
ATOM 692 C CA . VAL A 1 92 ? 6.381 4.999 -9.286 1.00 83.69 92 VAL A CA 1
ATOM 693 C C . VAL A 1 92 ? 6.004 5.263 -7.838 1.00 83.69 92 VAL A C 1
ATOM 695 O O . VAL A 1 92 ? 6.801 5.022 -6.934 1.00 83.69 92 VAL A O 1
ATOM 698 N N . GLN A 1 93 ? 4.745 5.643 -7.614 1.00 82.88 93 GLN A N 1
ATOM 699 C CA . GLN A 1 93 ? 4.144 5.791 -6.288 1.00 82.88 93 GLN A CA 1
ATOM 700 C C . GLN A 1 93 ? 3.307 4.563 -5.926 1.00 82.88 93 GLN A C 1
ATOM 702 O O . GLN A 1 93 ? 2.173 4.373 -6.363 1.00 82.88 93 GLN A O 1
ATOM 707 N N . ALA A 1 94 ? 3.869 3.718 -5.076 1.00 73.69 94 ALA A N 1
ATOM 708 C CA . ALA A 1 94 ? 3.317 2.451 -4.621 1.00 73.69 94 ALA A CA 1
ATOM 709 C C . ALA A 1 94 ? 3.156 2.402 -3.090 1.00 73.69 94 ALA A C 1
ATOM 711 O O . ALA A 1 94 ? 3.268 1.337 -2.470 1.00 73.69 94 ALA A O 1
ATOM 712 N N . TYR A 1 95 ? 2.847 3.540 -2.461 1.00 63.59 95 TYR A N 1
ATOM 713 C CA . TYR A 1 95 ? 2.445 3.552 -1.058 1.00 63.59 95 TYR A CA 1
ATOM 714 C C . TYR A 1 95 ? 1.091 2.873 -0.878 1.00 63.59 95 TYR A C 1
ATOM 716 O O . TYR A 1 95 ? 0.102 3.159 -1.552 1.00 63.59 95 TYR A O 1
ATOM 724 N N . VAL A 1 96 ? 1.042 1.988 0.109 1.00 53.03 96 VAL A N 1
ATOM 725 C CA . VAL A 1 96 ? -0.172 1.278 0.513 1.00 53.03 96 VAL A CA 1
ATOM 726 C C . VAL A 1 96 ? -1.231 2.237 1.088 1.00 53.03 96 VAL A C 1
ATOM 728 O O . VAL A 1 96 ? -2.426 1.938 1.031 1.00 53.03 96 VAL A O 1
ATOM 731 N N . GLU A 1 97 ? -0.794 3.383 1.609 1.00 54.59 97 GLU A N 1
ATOM 732 C CA . GLU A 1 97 ? -1.629 4.425 2.218 1.00 54.59 97 GLU A CA 1
ATOM 733 C C . GLU A 1 97 ? -2.244 5.388 1.185 1.00 54.59 97 GLU A C 1
ATOM 735 O O . GLU A 1 97 ? -3.250 6.018 1.485 1.00 54.59 97 GLU A O 1
ATOM 740 N N . LEU A 1 98 ? -1.734 5.438 -0.056 1.00 48.78 98 LEU A N 1
ATOM 741 C CA . LEU A 1 98 ? -2.222 6.347 -1.112 1.00 48.78 98 LEU A CA 1
ATOM 742 C C . LEU A 1 98 ? -3.529 5.900 -1.799 1.00 48.78 98 LEU A C 1
ATOM 744 O O . LEU A 1 98 ? -3.871 6.397 -2.867 1.00 48.78 98 LEU A O 1
ATOM 748 N N . GLY A 1 99 ? -4.279 4.967 -1.209 1.00 44.47 99 GLY A N 1
ATOM 749 C CA . GLY A 1 99 ? -5.714 4.828 -1.487 1.00 44.47 99 GLY A CA 1
ATOM 750 C C . GLY A 1 99 ? -6.153 4.445 -2.908 1.00 44.47 99 GLY A C 1
ATOM 751 O O . GLY A 1 99 ? -7.353 4.341 -3.128 1.00 44.47 99 GLY A O 1
ATOM 752 N N . GLN A 1 100 ? -5.264 4.183 -3.875 1.00 49.19 100 GLN A N 1
ATOM 753 C CA . GLN A 1 100 ? -5.705 3.664 -5.175 1.00 49.19 100 GLN A CA 1
ATOM 754 C C . GLN A 1 100 ? -6.117 2.202 -5.013 1.00 49.19 100 GLN A C 1
ATOM 756 O O . GLN A 1 100 ? -5.280 1.295 -5.045 1.00 49.19 100 GLN A O 1
ATOM 761 N N . TYR A 1 101 ? -7.401 1.994 -4.755 1.00 52.56 101 TYR A N 1
ATOM 762 C CA . TYR A 1 101 ? -8.053 0.702 -4.750 1.00 52.56 101 TYR A CA 1
ATOM 763 C C . TYR A 1 101 ? -9.345 0.827 -5.554 1.00 52.56 101 TYR A C 1
ATOM 765 O O . TYR A 1 101 ? -10.151 1.714 -5.284 1.00 52.56 101 TYR A O 1
ATOM 773 N N . ASP A 1 102 ? -9.547 -0.046 -6.536 1.00 52.94 102 ASP A N 1
ATOM 774 C CA . ASP A 1 102 ? -10.842 -0.154 -7.202 1.00 52.94 102 ASP A CA 1
ATOM 775 C C . ASP A 1 102 ? -11.818 -1.019 -6.379 1.00 52.94 102 ASP A C 1
ATOM 777 O O . ASP A 1 102 ? -11.438 -1.689 -5.410 1.00 52.94 102 ASP A O 1
ATOM 781 N N . ALA A 1 103 ? -13.091 -1.020 -6.782 1.00 56.25 103 ALA A N 1
ATOM 782 C CA . ALA A 1 103 ? -14.156 -1.782 -6.129 1.00 56.25 103 ALA A CA 1
ATOM 783 C C . ALA A 1 103 ? -13.964 -3.316 -6.179 1.00 56.25 103 ALA A C 1
ATOM 785 O O . ALA A 1 103 ? -14.701 -4.042 -5.515 1.00 56.25 103 ALA A O 1
ATOM 786 N N . THR A 1 104 ? -12.989 -3.821 -6.944 1.00 58.22 104 THR A N 1
ATOM 787 C CA . THR A 1 104 ? -12.689 -5.256 -7.085 1.00 58.22 104 THR A CA 1
ATOM 788 C C . THR A 1 104 ? -11.529 -5.719 -6.204 1.00 58.22 104 THR A C 1
ATOM 790 O O . THR A 1 104 ? -11.306 -6.920 -6.040 1.00 58.22 104 THR A O 1
ATOM 793 N N . SER A 1 105 ? -10.810 -4.788 -5.571 1.00 62.47 105 SER A N 1
ATOM 794 C CA . SER A 1 105 ? -9.715 -5.103 -4.659 1.00 62.47 105 SER A CA 1
ATOM 795 C C . SER A 1 105 ? -10.194 -5.941 -3.469 1.00 62.47 105 SER A C 1
ATOM 797 O O . SER A 1 105 ? -10.910 -5.470 -2.580 1.00 62.47 105 SER A O 1
ATOM 799 N N . ALA A 1 106 ? -9.700 -7.180 -3.377 1.00 68.50 106 ALA A N 1
ATOM 800 C CA . ALA A 1 106 ? -9.953 -8.074 -2.244 1.00 68.50 106 ALA A CA 1
ATOM 801 C C . ALA A 1 106 ? -9.554 -7.450 -0.892 1.00 68.50 106 ALA A C 1
ATOM 803 O O . ALA A 1 106 ? -10.136 -7.761 0.150 1.00 68.50 106 ALA A O 1
ATOM 804 N N . LYS A 1 107 ? -8.587 -6.523 -0.901 1.00 65.38 107 LYS A N 1
ATOM 805 C CA . LYS A 1 107 ? -8.180 -5.776 0.289 1.00 65.38 107 LYS A CA 1
ATOM 806 C C . LYS A 1 107 ? -9.241 -4.763 0.729 1.00 65.38 107 LYS A C 1
ATOM 808 O O . LYS A 1 107 ? -9.481 -4.653 1.928 1.00 65.38 107 LYS A O 1
ATOM 813 N N . VAL A 1 108 ? -9.896 -4.070 -0.210 1.00 67.38 108 VAL A N 1
ATOM 814 C CA . VAL A 1 108 ? -11.017 -3.155 0.090 1.00 67.38 108 VAL A CA 1
ATOM 815 C C . VAL A 1 108 ? -12.154 -3.938 0.715 1.00 67.38 108 VAL A C 1
ATOM 817 O O . VAL A 1 108 ? -12.602 -3.587 1.804 1.00 67.38 108 VAL A O 1
ATOM 820 N N . PHE A 1 109 ? -12.548 -5.048 0.084 1.00 72.00 109 PHE A N 1
ATOM 821 C CA . PHE A 1 109 ? -13.596 -5.917 0.610 1.00 72.00 109 PHE A CA 1
ATOM 822 C C . PHE A 1 109 ? -13.261 -6.418 2.021 1.00 72.00 109 PHE A C 1
ATOM 824 O O . PHE A 1 109 ? -14.100 -6.366 2.918 1.00 72.00 109 PHE A O 1
ATOM 831 N N . GLY A 1 110 ? -12.014 -6.845 2.246 1.00 79.31 110 GLY A N 1
ATOM 832 C CA . GLY A 1 110 ? -11.547 -7.294 3.554 1.00 79.31 110 GLY A CA 1
ATOM 833 C C . GLY A 1 110 ? -11.594 -6.205 4.628 1.00 79.31 110 GLY A C 1
ATOM 834 O O . GLY A 1 110 ? -12.063 -6.462 5.738 1.00 79.31 110 GLY A O 1
ATOM 835 N N . GLU A 1 111 ? -11.134 -4.989 4.327 1.00 82.75 111 GLU A N 1
ATOM 836 C CA . GLU A 1 111 ? -11.159 -3.878 5.288 1.00 82.75 111 GLU A CA 1
ATOM 837 C C . GLU A 1 111 ? -12.584 -3.386 5.568 1.00 82.75 111 GLU A C 1
ATOM 839 O O . GLU A 1 111 ? -12.930 -3.183 6.734 1.00 82.75 111 GLU A O 1
ATOM 844 N N . TRP A 1 112 ? -13.439 -3.303 4.543 1.00 83.25 112 TRP A N 1
ATOM 845 C CA . TRP A 1 112 ? -14.867 -3.019 4.702 1.00 83.25 112 TRP A CA 1
ATOM 846 C C . TRP A 1 112 ? -15.548 -4.078 5.573 1.00 83.25 112 TRP A C 1
ATOM 848 O O . TRP A 1 112 ? -16.188 -3.745 6.570 1.00 83.25 112 TRP A O 1
ATOM 858 N N . ALA A 1 113 ? -15.364 -5.366 5.271 1.00 82.69 113 ALA A N 1
ATOM 859 C CA . ALA A 1 113 ? -15.977 -6.453 6.030 1.00 82.69 113 ALA A CA 1
ATOM 860 C C . ALA A 1 113 ? -15.572 -6.431 7.514 1.00 82.69 113 ALA A C 1
ATOM 862 O O . ALA A 1 113 ? -16.424 -6.613 8.390 1.00 82.69 113 ALA A O 1
ATOM 863 N N . LYS A 1 114 ? -14.291 -6.169 7.813 1.00 86.12 114 LYS A N 1
ATOM 864 C CA . LYS A 1 114 ? -13.792 -6.029 9.192 1.00 86.12 114 LYS A CA 1
ATOM 865 C C . LYS A 1 114 ? -14.413 -4.826 9.899 1.00 86.12 114 LYS A C 1
ATOM 867 O O . LYS A 1 114 ? -14.896 -4.977 11.022 1.00 86.12 114 LYS A O 1
ATOM 872 N N . ALA A 1 115 ? -14.432 -3.661 9.252 1.00 87.19 115 ALA A N 1
ATOM 873 C CA . ALA A 1 115 ? -14.979 -2.442 9.838 1.00 87.19 115 ALA A CA 1
ATOM 874 C C . ALA A 1 115 ? -16.481 -2.581 10.127 1.00 87.19 115 ALA A C 1
ATOM 876 O O . ALA A 1 115 ? -16.916 -2.358 11.257 1.00 87.19 115 ALA A O 1
ATOM 877 N N . TYR A 1 116 ? -17.266 -3.071 9.160 1.00 86.38 116 TYR A N 1
ATOM 878 C CA . TYR A 1 116 ? -18.700 -3.301 9.349 1.00 86.38 116 TYR A CA 1
ATOM 879 C C . TYR A 1 116 ? -19.007 -4.402 10.365 1.00 86.38 116 TYR A C 1
ATOM 881 O O . TYR A 1 116 ? -20.017 -4.317 11.063 1.00 86.38 116 TYR A O 1
ATOM 889 N N . LYS A 1 117 ? -18.141 -5.412 10.522 1.00 89.31 117 LYS A N 1
ATOM 890 C CA . LYS A 1 117 ? -18.256 -6.371 11.632 1.00 89.31 117 LYS A CA 1
ATOM 891 C C . LYS A 1 117 ? -18.125 -5.666 12.989 1.00 89.31 117 LYS A C 1
ATOM 893 O O . LYS A 1 117 ? -18.928 -5.938 13.878 1.00 89.31 117 LYS A O 1
ATOM 898 N N . GLY A 1 118 ? -17.164 -4.750 13.132 1.00 88.88 118 GLY A N 1
ATOM 899 C CA . GLY A 1 118 ? -16.985 -3.942 14.344 1.00 88.88 118 GLY A CA 1
ATOM 900 C C . GLY A 1 118 ? -18.157 -2.993 14.612 1.00 88.88 118 GLY A C 1
ATOM 901 O O . GLY A 1 118 ? -18.657 -2.941 15.735 1.00 88.88 118 GLY A O 1
ATOM 902 N N . ILE A 1 119 ? -18.647 -2.304 13.577 1.00 91.06 119 ILE A N 1
ATOM 903 C CA . ILE A 1 119 ? -19.817 -1.414 13.668 1.00 91.06 119 ILE A CA 1
ATOM 904 C C . ILE A 1 119 ? -21.051 -2.196 14.132 1.00 91.06 119 ILE A C 1
ATOM 906 O O . ILE A 1 119 ? -21.698 -1.791 15.096 1.00 91.06 119 ILE A O 1
ATOM 910 N N . ARG A 1 120 ? -21.337 -3.352 13.514 1.00 91.00 120 ARG A N 1
ATOM 911 C CA . ARG A 1 120 ? -22.463 -4.212 13.913 1.00 91.00 120 ARG A CA 1
ATOM 912 C C . ARG A 1 120 ? -22.352 -4.689 15.358 1.00 91.00 120 ARG A C 1
ATOM 914 O O . ARG A 1 120 ? -23.355 -4.693 16.060 1.00 91.00 120 ARG A O 1
ATOM 921 N N . ALA A 1 121 ? -21.154 -5.056 15.813 1.00 92.00 121 ALA A N 1
ATOM 922 C CA . ALA A 1 121 ? -20.944 -5.452 17.204 1.00 92.00 121 ALA A CA 1
ATOM 923 C C . ALA A 1 121 ? -21.245 -4.300 18.180 1.00 92.00 121 ALA A C 1
ATOM 925 O O . ALA A 1 121 ? -21.893 -4.517 19.202 1.00 92.00 121 ALA A O 1
ATOM 926 N N . CYS A 1 122 ? -20.833 -3.073 17.843 1.00 94.00 122 CYS A N 1
ATOM 927 C CA . CYS A 1 122 ? -21.125 -1.893 18.658 1.00 94.00 122 CYS A CA 1
ATOM 928 C C . CYS A 1 122 ? -22.626 -1.574 18.685 1.00 94.00 122 CYS A C 1
ATOM 930 O O . CYS A 1 122 ? -23.159 -1.311 19.759 1.00 94.00 122 CYS A O 1
ATOM 932 N N . ASN A 1 123 ? -23.313 -1.623 17.537 1.00 93.00 123 ASN A N 1
ATOM 933 C CA . ASN A 1 123 ? -24.763 -1.403 17.471 1.00 93.00 123 ASN A CA 1
ATOM 934 C C . ASN A 1 123 ? -25.514 -2.455 18.293 1.00 93.00 123 ASN A C 1
ATOM 936 O O . ASN A 1 123 ? -26.283 -2.098 19.180 1.00 93.00 123 ASN A O 1
ATOM 940 N N . TYR A 1 124 ? -25.185 -3.735 18.100 1.00 93.75 124 TYR A N 1
ATOM 941 C CA . TYR A 1 124 ? -25.773 -4.823 18.876 1.00 93.75 124 TYR A CA 1
ATOM 942 C C . TYR A 1 124 ? -25.580 -4.622 20.384 1.00 93.75 124 TYR A C 1
ATOM 944 O O . TYR A 1 124 ? -26.522 -4.786 21.156 1.00 93.75 124 TYR A O 1
ATOM 952 N N . PHE A 1 125 ? -24.379 -4.238 20.824 1.00 95.19 125 PHE A N 1
ATOM 953 C CA . PHE A 1 125 ? -24.135 -3.937 22.233 1.00 95.19 125 PHE A CA 1
ATOM 954 C C . PHE A 1 125 ? -25.013 -2.779 22.727 1.00 95.19 125 PHE A C 1
ATOM 956 O O . PHE A 1 125 ? -25.704 -2.920 23.733 1.00 95.19 125 PHE A O 1
ATOM 963 N N . LEU A 1 126 ? -25.025 -1.652 22.010 1.00 94.44 126 LEU A N 1
ATOM 964 C CA . LEU A 1 126 ? -25.775 -0.453 22.397 1.00 94.44 126 LEU A CA 1
ATOM 965 C C . LEU A 1 126 ? -27.293 -0.692 22.456 1.00 94.44 126 LEU A C 1
ATOM 967 O O . LEU A 1 126 ? -27.948 -0.138 23.333 1.00 94.44 126 LEU A O 1
ATOM 971 N N . GLU A 1 127 ? -27.836 -1.535 21.577 1.00 94.62 127 GLU A N 1
ATOM 972 C CA . GLU A 1 127 ? -29.259 -1.909 21.536 1.00 94.62 127 GLU A CA 1
ATOM 973 C C . GLU A 1 127 ? -29.683 -2.864 22.664 1.00 94.62 127 GLU A C 1
ATOM 975 O O . GLU A 1 127 ? -30.871 -2.976 22.980 1.00 94.62 127 GLU A O 1
ATOM 980 N N . ASN A 1 128 ? -28.734 -3.600 23.253 1.00 95.00 128 ASN A N 1
ATOM 981 C CA . ASN A 1 128 ? -29.038 -4.687 24.187 1.00 95.00 128 ASN A CA 1
ATOM 982 C C . ASN A 1 128 ? -28.505 -4.465 25.604 1.00 95.00 128 ASN A C 1
ATOM 984 O O . ASN A 1 128 ? -29.015 -5.093 26.528 1.00 95.00 128 ASN A O 1
ATOM 988 N N . VAL A 1 129 ? -27.532 -3.574 25.808 1.00 93.06 129 VAL A N 1
ATOM 989 C CA . VAL A 1 129 ? -26.898 -3.373 27.122 1.00 93.06 129 VAL A CA 1
ATOM 990 C C . VAL A 1 129 ? -27.895 -2.944 28.204 1.00 93.06 129 VAL A C 1
ATOM 992 O O . VAL A 1 129 ? -27.775 -3.381 29.343 1.00 93.06 129 VAL A O 1
ATOM 995 N N . ASP A 1 130 ? -28.928 -2.172 27.855 1.00 90.06 130 ASP A N 1
ATOM 996 C CA . ASP A 1 130 ? -29.960 -1.731 28.808 1.00 90.06 130 ASP A CA 1
ATOM 997 C C . ASP A 1 130 ? -30.907 -2.847 29.259 1.00 90.06 130 ASP A C 1
ATOM 999 O O . ASP A 1 130 ? -31.621 -2.696 30.246 1.00 90.06 130 ASP A O 1
ATOM 1003 N N . LYS A 1 131 ? -30.904 -3.986 28.560 1.00 91.25 131 LYS A N 1
ATOM 1004 C CA . LYS A 1 131 ? -31.690 -5.169 28.934 1.00 91.25 131 LYS A CA 1
ATOM 1005 C C . LYS A 1 131 ? -30.993 -5.997 30.017 1.00 91.25 131 LYS A C 1
ATOM 1007 O O . LYS A 1 131 ? -31.598 -6.911 30.568 1.00 91.25 131 LYS A O 1
ATOM 1012 N N . VAL A 1 132 ? -29.718 -5.716 30.298 1.00 87.38 132 VAL A N 1
ATOM 1013 C CA . VAL A 1 132 ? -28.932 -6.436 31.300 1.00 87.38 132 VAL A CA 1
ATOM 1014 C C . VAL A 1 132 ? -29.238 -5.866 32.680 1.00 87.38 132 VAL A C 1
ATOM 1016 O O . VAL A 1 132 ? -28.881 -4.731 32.992 1.00 87.38 132 VAL A O 1
ATOM 1019 N N . THR A 1 133 ? -29.860 -6.674 33.537 1.00 87.69 133 THR A N 1
ATOM 1020 C CA . THR A 1 133 ? -30.083 -6.311 34.938 1.00 87.69 133 THR A CA 1
ATOM 1021 C C . THR A 1 133 ? -28.741 -6.225 35.663 1.00 87.69 133 THR A C 1
ATOM 1023 O O . THR A 1 133 ? -28.082 -7.238 35.893 1.00 87.69 133 THR A O 1
ATOM 1026 N N . SER A 1 134 ? -28.324 -5.013 36.026 1.00 82.88 134 SER A N 1
ATOM 1027 C CA . SER A 1 134 ? -27.076 -4.753 36.745 1.00 82.88 134 SER A CA 1
ATOM 1028 C C . SER A 1 134 ? -27.293 -3.693 37.814 1.00 82.88 134 SER A C 1
ATOM 1030 O O . SER A 1 134 ? -27.989 -2.704 37.594 1.00 82.88 134 SER A O 1
ATOM 1032 N N . THR A 1 135 ? -26.652 -3.873 38.965 1.00 82.00 135 THR A N 1
ATOM 1033 C CA . THR A 1 135 ? -26.604 -2.867 40.034 1.00 82.00 135 THR A CA 1
ATOM 1034 C C . THR A 1 135 ? -25.570 -1.771 39.758 1.00 82.00 135 THR A C 1
ATOM 1036 O O . THR A 1 135 ? -25.632 -0.707 40.366 1.00 82.00 135 THR A O 1
ATOM 1039 N N . ASN A 1 136 ? -24.636 -1.993 38.823 1.00 88.25 136 ASN A N 1
ATOM 1040 C CA . ASN A 1 136 ? -23.569 -1.051 38.487 1.00 88.25 136 ASN A CA 1
ATOM 1041 C C . ASN A 1 136 ? -23.891 -0.276 37.196 1.00 88.25 136 ASN A C 1
ATOM 1043 O O . ASN A 1 136 ? -23.406 -0.589 36.105 1.00 88.25 136 ASN A O 1
ATOM 1047 N N . THR A 1 137 ? -24.730 0.749 37.331 1.00 88.88 137 THR A N 1
ATOM 1048 C CA . THR A 1 137 ? -25.185 1.610 36.224 1.00 88.88 137 THR A CA 1
ATOM 1049 C C . THR A 1 137 ? -24.077 2.507 35.658 1.00 88.88 137 THR A C 1
ATOM 1051 O O . THR A 1 137 ? -24.089 2.840 34.467 1.00 88.88 137 THR A O 1
ATOM 1054 N N . THR A 1 138 ? -23.075 2.850 36.472 1.00 92.50 138 THR A N 1
ATOM 1055 C CA . THR A 1 138 ? -21.890 3.610 36.046 1.00 92.50 138 THR A CA 1
ATOM 1056 C C . THR A 1 138 ? -21.077 2.830 35.020 1.00 92.50 138 THR A C 1
ATOM 1058 O O . THR A 1 138 ? -20.719 3.372 33.974 1.00 92.50 138 THR A O 1
ATOM 1061 N N . LEU A 1 139 ? -20.851 1.538 35.271 1.00 90.31 139 LEU A N 1
ATOM 1062 C CA . LEU A 1 139 ? -20.103 0.677 34.358 1.00 90.31 139 LEU A CA 1
ATOM 1063 C C . LEU A 1 139 ? -20.814 0.522 33.004 1.00 90.31 139 LEU A C 1
ATOM 1065 O O . LEU A 1 139 ? -20.180 0.615 31.955 1.00 90.31 139 LEU A O 1
ATOM 1069 N N . ILE A 1 140 ? -22.144 0.372 33.013 1.00 90.69 140 ILE A N 1
ATOM 1070 C CA . ILE A 1 140 ? -22.950 0.348 31.780 1.00 90.69 140 ILE A CA 1
ATOM 1071 C C . ILE A 1 140 ? -22.768 1.647 30.984 1.00 90.69 140 ILE A C 1
ATOM 1073 O O . ILE A 1 140 ? -22.576 1.615 29.766 1.00 90.69 140 ILE A O 1
ATOM 1077 N N . SER A 1 141 ? -22.803 2.795 31.661 1.00 92.62 141 SER A N 1
ATOM 1078 C CA . SER A 1 141 ? -22.638 4.102 31.017 1.00 92.62 141 SER A CA 1
ATOM 1079 C C . SER A 1 141 ? -21.251 4.264 30.390 1.00 92.62 141 SER A C 1
ATOM 1081 O O . SER A 1 141 ? -21.144 4.760 29.266 1.00 92.62 141 SER A O 1
ATOM 1083 N N . GLN A 1 142 ? -20.206 3.784 31.070 1.00 95.12 142 GLN A N 1
ATOM 1084 C CA . GLN A 1 142 ? -18.842 3.775 30.545 1.00 95.12 142 GLN A CA 1
ATOM 1085 C C . GLN A 1 142 ? -18.736 2.922 29.276 1.00 95.12 142 GLN A C 1
ATOM 1087 O O . GLN A 1 142 ? -18.288 3.418 28.241 1.00 95.12 142 GLN A O 1
ATOM 1092 N N . PHE A 1 143 ? -19.225 1.680 29.304 1.00 94.75 143 PHE A N 1
ATOM 1093 C CA . PHE A 1 143 ? -19.167 0.799 28.135 1.00 94.75 143 PHE A CA 1
ATOM 1094 C C . PHE A 1 143 ? -19.974 1.328 26.948 1.00 94.75 143 PHE A C 1
ATOM 1096 O O . PHE A 1 143 ? -19.556 1.177 25.801 1.00 94.75 143 PHE A O 1
ATOM 1103 N N . LYS A 1 144 ? -21.099 2.014 27.187 1.00 95.19 144 LYS A N 1
ATOM 1104 C CA . LYS A 1 144 ? -21.808 2.733 26.117 1.00 95.19 144 LYS A CA 1
ATOM 1105 C C . LYS A 1 144 ? -20.941 3.826 25.490 1.00 95.19 144 LYS A C 1
ATOM 1107 O O . LYS A 1 144 ? -20.994 4.020 24.276 1.00 95.19 144 LYS A O 1
ATOM 1112 N N . GLY A 1 145 ? -20.175 4.559 26.298 1.00 96.19 145 GLY A N 1
ATOM 1113 C CA . GLY A 1 145 ? -19.211 5.551 25.817 1.00 96.19 145 GLY A CA 1
ATOM 1114 C C . GLY A 1 145 ? -18.127 4.918 24.944 1.00 96.19 145 GLY A C 1
ATOM 1115 O O . GLY A 1 145 ? -17.924 5.344 23.807 1.00 96.19 145 GLY A O 1
ATOM 1116 N N . GLU A 1 146 ? -17.505 3.846 25.433 1.00 96.88 146 GLU A N 1
ATOM 1117 C CA . GLU A 1 146 ? -16.459 3.105 24.718 1.00 96.88 146 GLU A CA 1
ATOM 1118 C C . GLU A 1 146 ? -16.974 2.501 23.403 1.00 96.88 146 GLU A C 1
ATOM 1120 O O . GLU A 1 146 ? -16.342 2.660 22.359 1.00 96.88 146 GLU A O 1
ATOM 1125 N N . ALA A 1 147 ? -18.165 1.896 23.404 1.00 96.19 147 ALA A N 1
ATOM 1126 C CA . ALA A 1 147 ? -18.780 1.343 22.198 1.00 96.19 147 ALA A CA 1
ATOM 1127 C C . ALA A 1 147 ? -19.050 2.419 21.130 1.00 96.19 147 ALA A C 1
ATOM 1129 O O . ALA A 1 147 ? -18.833 2.184 19.940 1.00 96.19 147 ALA A O 1
ATOM 1130 N N . ARG A 1 148 ? -19.479 3.626 21.530 1.00 96.38 148 ARG A N 1
ATOM 1131 C CA . ARG A 1 148 ? -19.654 4.754 20.597 1.00 96.38 148 ARG A CA 1
ATOM 1132 C C . ARG A 1 148 ? -18.321 5.233 20.030 1.00 96.38 148 ARG A C 1
ATOM 1134 O O . ARG A 1 148 ? -18.251 5.486 18.828 1.00 96.38 148 ARG A O 1
ATOM 1141 N N . ALA A 1 149 ? -17.283 5.317 20.860 1.00 96.31 149 ALA A N 1
ATOM 1142 C CA . ALA A 1 149 ? -15.943 5.700 20.425 1.00 96.31 149 ALA A CA 1
ATOM 1143 C C . ALA A 1 149 ? -15.358 4.680 19.434 1.00 96.31 149 ALA A C 1
ATOM 1145 O O . ALA A 1 149 ? -14.878 5.063 18.369 1.00 96.31 149 ALA A O 1
ATOM 1146 N N . LEU A 1 150 ? -15.477 3.381 19.726 1.00 95.50 150 LEU A N 1
ATOM 1147 C CA . LEU A 1 150 ? -15.046 2.309 18.826 1.00 95.50 150 LEU A CA 1
ATOM 1148 C C . LEU A 1 150 ? -15.808 2.337 17.501 1.00 95.50 150 LEU A C 1
ATOM 1150 O O . LEU A 1 150 ? -15.198 2.218 16.439 1.00 95.50 15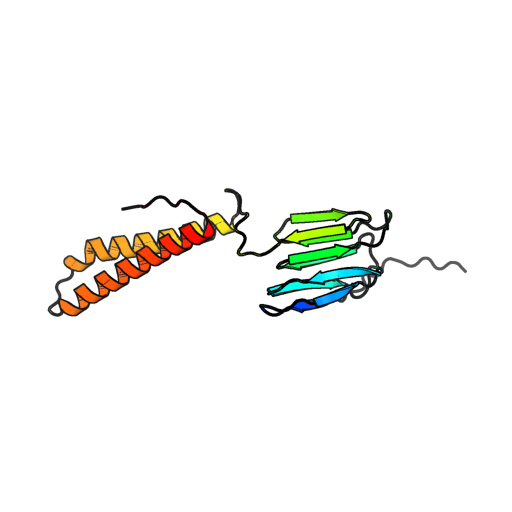0 LEU A O 1
ATOM 1154 N N . ARG A 1 151 ? -17.129 2.541 17.540 1.00 95.31 151 ARG A N 1
ATOM 1155 C CA . ARG A 1 151 ? -17.942 2.684 16.327 1.00 95.31 151 ARG A CA 1
ATOM 1156 C C . ARG A 1 151 ? -17.502 3.887 15.491 1.00 95.31 151 ARG A C 1
ATOM 1158 O O . ARG A 1 151 ? -17.332 3.750 14.283 1.00 95.31 151 ARG A O 1
ATOM 1165 N N . ALA A 1 152 ? -17.286 5.042 16.121 1.00 92.00 152 ALA A N 1
ATOM 1166 C CA . ALA A 1 152 ? -16.798 6.244 15.447 1.00 92.00 152 ALA A CA 1
ATOM 1167 C C . ALA A 1 152 ? -15.413 6.021 14.823 1.00 92.00 152 ALA A C 1
ATOM 1169 O O . ALA A 1 152 ? -15.194 6.400 13.676 1.00 92.00 152 ALA A O 1
ATOM 1170 N N . TYR A 1 153 ? -14.511 5.333 15.528 1.00 91.50 153 TYR A N 1
ATOM 1171 C CA . TYR A 1 153 ? -13.197 4.969 15.001 1.00 91.50 153 TYR A CA 1
ATOM 1172 C C . TYR A 1 153 ? -13.292 4.140 13.712 1.00 91.50 153 TYR A C 1
ATOM 1174 O O . TYR A 1 153 ? -12.558 4.413 12.766 1.00 91.50 153 TYR A O 1
ATOM 1182 N N . GLN A 1 154 ? -14.216 3.173 13.626 1.00 89.56 154 GLN A N 1
ATOM 1183 C CA . GLN A 1 154 ? -14.405 2.401 12.389 1.00 89.56 154 GLN A CA 1
ATOM 1184 C C . GLN A 1 154 ? -14.833 3.292 11.215 1.00 89.56 154 GLN A C 1
ATOM 1186 O O . GLN A 1 154 ? -14.307 3.135 10.114 1.00 89.56 154 GLN A O 1
ATOM 1191 N N . TYR A 1 155 ? -15.735 4.251 11.447 1.00 86.00 155 TYR A N 1
ATOM 1192 C CA . TYR A 1 155 ? -16.153 5.204 10.416 1.00 86.00 155 TYR A CA 1
ATOM 1193 C C . TYR A 1 155 ? -15.023 6.142 9.994 1.00 86.00 155 TYR A C 1
ATOM 1195 O O . TYR A 1 155 ? -14.783 6.286 8.800 1.00 86.00 155 TYR A O 1
ATOM 1203 N N . VAL A 1 156 ? -14.283 6.719 10.946 1.00 85.81 156 VAL A N 1
ATOM 1204 C CA . VAL A 1 156 ? -13.125 7.579 10.649 1.00 85.81 156 VAL A CA 1
ATOM 1205 C C . VAL A 1 156 ? -12.066 6.805 9.868 1.00 85.81 156 VAL A C 1
ATOM 1207 O O . VAL A 1 156 ? -11.540 7.315 8.883 1.00 85.81 156 VAL A O 1
ATOM 1210 N N . LYS A 1 157 ? -11.791 5.552 10.251 1.00 83.19 157 LYS A N 1
ATOM 1211 C CA . LYS A 1 157 ? -10.862 4.680 9.530 1.00 83.19 157 LYS A CA 1
ATOM 1212 C C . LYS A 1 157 ? -11.326 4.451 8.091 1.00 83.19 157 LYS A C 1
ATOM 1214 O O . LYS A 1 157 ? -10.531 4.639 7.174 1.00 83.19 157 LYS A O 1
ATOM 1219 N N . LEU A 1 158 ? -12.586 4.067 7.876 1.00 81.56 158 LEU A N 1
ATOM 1220 C CA . LEU A 1 158 ? -13.116 3.873 6.524 1.00 81.56 158 LEU A CA 1
ATOM 1221 C C . LEU A 1 158 ? -13.049 5.172 5.712 1.00 81.56 158 LEU A C 1
ATOM 1223 O O . LEU A 1 158 ? -12.599 5.135 4.571 1.00 81.56 158 LEU A O 1
ATOM 1227 N N . ALA A 1 159 ? -13.403 6.310 6.313 1.00 80.38 159 ALA A N 1
ATOM 1228 C CA . ALA A 1 159 ? -13.401 7.593 5.623 1.00 80.38 159 ALA A CA 1
ATOM 1229 C C . ALA A 1 159 ? -11.989 8.054 5.246 1.00 80.38 159 ALA A C 1
ATOM 1231 O O . ALA A 1 159 ? -11.754 8.505 4.128 1.00 80.38 159 ALA A O 1
ATOM 1232 N N . SER A 1 160 ? -11.014 7.848 6.137 1.00 72.50 160 SER A N 1
ATOM 1233 C CA . SER A 1 160 ? -9.605 8.143 5.853 1.00 72.50 160 SER A CA 1
ATOM 1234 C C . SER A 1 160 ? -9.016 7.281 4.736 1.00 72.50 160 SER A C 1
ATOM 1236 O O . SER A 1 160 ? -8.084 7.708 4.065 1.00 72.50 160 SER A O 1
ATOM 1238 N N . LEU A 1 161 ? -9.537 6.064 4.546 1.00 72.25 161 LEU A N 1
ATOM 1239 C CA . LEU A 1 161 ? -9.011 5.108 3.571 1.00 72.25 161 LEU A CA 1
ATOM 1240 C C . LEU A 1 161 ? -9.729 5.180 2.220 1.00 72.25 161 LEU A C 1
ATOM 1242 O O . LEU A 1 161 ? -9.115 4.860 1.205 1.00 72.25 161 LEU A O 1
ATOM 1246 N N . PHE A 1 162 ? -11.017 5.541 2.211 1.00 73.00 162 PHE A N 1
ATOM 1247 C CA . PHE A 1 162 ? -11.895 5.373 1.048 1.00 73.00 162 PHE A CA 1
ATOM 1248 C C . PHE A 1 162 ? -12.760 6.600 0.707 1.00 73.00 162 PHE A C 1
ATOM 1250 O O . PHE A 1 162 ? -13.466 6.557 -0.296 1.00 73.00 162 PHE A O 1
ATOM 1257 N N . GLY A 1 163 ? -12.711 7.688 1.484 1.00 72.50 163 GLY A N 1
ATOM 1258 C CA . GLY A 1 163 ? -13.529 8.884 1.247 1.00 72.50 163 GLY A CA 1
ATOM 1259 C C . GLY A 1 163 ? -14.925 8.791 1.871 1.00 72.50 163 GLY A C 1
ATOM 1260 O O . GLY A 1 163 ? -15.055 8.424 3.033 1.00 72.50 163 GLY A O 1
ATOM 1261 N N . ASP A 1 164 ? -15.979 9.151 1.139 1.00 71.94 164 ASP A N 1
ATOM 1262 C CA . ASP A 1 164 ? -17.341 9.149 1.688 1.00 71.94 164 ASP A CA 1
ATOM 1263 C C . ASP A 1 164 ? -17.825 7.727 2.015 1.00 71.94 164 ASP A C 1
ATOM 1265 O O . ASP A 1 164 ? -17.823 6.826 1.174 1.00 71.94 164 ASP A O 1
ATOM 1269 N N . VAL A 1 165 ? -18.270 7.523 3.258 1.00 71.94 165 VAL A N 1
ATOM 1270 C CA . VAL A 1 165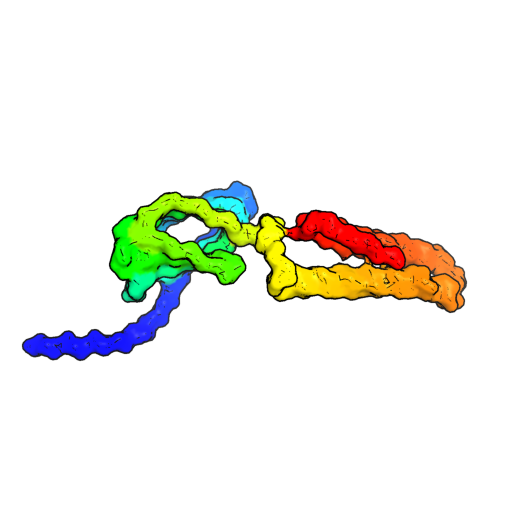 ? -18.726 6.225 3.774 1.00 71.94 165 VAL A CA 1
ATOM 1271 C C . VAL A 1 165 ? -20.164 6.358 4.273 1.00 71.94 165 VAL A C 1
ATOM 1273 O O . VAL A 1 165 ? -20.435 7.224 5.109 1.00 71.94 165 VAL A O 1
ATOM 1276 N N . PRO A 1 166 ? -21.096 5.495 3.831 1.00 71.56 166 PRO A N 1
ATOM 1277 C CA . PRO A 1 166 ? -22.473 5.546 4.293 1.00 71.56 166 PRO A CA 1
ATOM 1278 C C . PRO A 1 166 ? -22.562 5.182 5.778 1.00 71.56 166 PRO A C 1
ATOM 1280 O O . PRO A 1 166 ? -22.102 4.120 6.216 1.00 71.56 166 PRO A O 1
ATOM 1283 N N . LEU A 1 167 ? -23.193 6.070 6.546 1.00 71.06 167 LEU A N 1
ATOM 1284 C CA . LEU A 1 167 ? -23.529 5.827 7.942 1.00 71.06 167 LEU A CA 1
ATOM 1285 C C . LEU A 1 167 ? -24.673 4.813 8.008 1.00 71.06 167 LEU A C 1
ATOM 1287 O O . LEU A 1 167 ? -25.759 5.053 7.489 1.00 71.06 167 LEU A O 1
ATOM 1291 N N . ILE A 1 168 ? -24.422 3.687 8.668 1.00 68.25 168 ILE A N 1
ATOM 1292 C CA . ILE A 1 168 ? -25.451 2.713 9.023 1.00 68.25 168 ILE A CA 1
ATOM 1293 C C . ILE A 1 168 ? -25.814 2.967 10.483 1.00 68.25 168 ILE A C 1
ATOM 1295 O O . ILE A 1 168 ? -25.004 2.731 11.391 1.00 68.25 168 ILE A O 1
ATOM 1299 N N . THR A 1 169 ? -27.003 3.532 10.677 1.00 58.84 169 THR A N 1
ATOM 1300 C CA . THR A 1 169 ? -27.605 3.800 11.987 1.00 58.84 169 THR A CA 1
ATOM 1301 C C . THR A 1 169 ? -28.331 2.581 12.503 1.00 58.84 169 THR A C 1
ATOM 1303 O O . THR A 1 169 ? -29.154 2.044 11.728 1.00 58.84 169 THR A O 1
#

pLDDT: mean 82.24, std 15.72, range [30.08, 97.06]

Secondary structure (DSSP, 8-state):
-------------EEEEE--TT--EEEE-TTS-EEEE-TT-EEEEESS--SSSEEEEEEEEEEEEPPP-SSS-EEEEETTEEEEESS-EEEEEE-TTS----TT-HHHHHHHHHHHHHHHHHHHHHHHGGGS--S-HHHHHHHHHHHHHHHHHHHHHHHHHHS------

Sequence (169 aa):
MRYAAGAAGGQLLYNTVATPRGGQYQLTLPDGSQVWLNAASSLRFPVAFTGSERRVELTGEAYFEVAKDAKHPFKVAARGAEVTVLGTHFDVQAYVELGQYDATSAKVFGEWAKAYKGIRACNYFLENVDKVTSTNTTLISQFKGEARALRAYQYVKLASLFGDVPLIT

Radius of gyration: 25.25 Å; Cα contacts (8 Å, |Δi|>4): 245; chains: 1; bounding box: 67×40×69 Å